Protein AF-A0A1J6IGP7-F1 (afdb_monomer_lite)

Radius of gyration: 50.03 Å; chains: 1; bounding box: 88×36×150 Å

Secondary structure (DSSP, 8-state):
--HHHHHHHHHHHHHHHHHHHHHHHHHHHHS--TT-GGGGHHHHHHHHHHHHTTT---HHHHHHHHHHHHHHHHHHHHHHHHHHHHHHHHHHHHHHHHHHHHHHHHHHHHHHHHHHHHHHHHHHHHHHHHHHHHHHHHHHHHHHHHHHHHHHTT--

Sequence (156 aa):
MSIFDGRKVVLTLRKDFILNAWAKIHAKFSDLTTNNASSLKLEIQVILEEMDGKGVDISPLKYLLMSFFKLATSYDQERSTLSDKVVDVKKLEPFLKAKEHLDLVLTEKREKVEELSVTSQSLKEAKEKVKQLRALRDAAKKEVEEIESRVSSAEE

Organism: Nicotiana attenuata (NCBI:txid49451)

Structure (mmCIF, N/CA/C/O backbone):
data_AF-A0A1J6IGP7-F1
#
_entry.id   AF-A0A1J6IGP7-F1
#
loop_
_atom_site.group_PDB
_atom_site.id
_atom_site.type_symbol
_atom_site.label_atom_id
_atom_site.label_alt_id
_atom_site.label_comp_id
_atom_site.label_asym_id
_atom_site.label_entity_id
_atom_site.label_seq_id
_atom_site.pdbx_PDB_ins_code
_atom_site.Cartn_x
_atom_site.Cartn_y
_atom_site.Cartn_z
_atom_site.occupancy
_atom_site.B_iso_or_equiv
_atom_site.auth_seq_id
_atom_site.auth_comp_id
_atom_site.auth_asym_id
_atom_site.auth_atom_id
_atom_site.pdbx_PDB_model_num
ATOM 1 N N . MET A 1 1 ? 30.429 4.875 -62.653 1.00 55.50 1 MET A N 1
ATOM 2 C CA . MET A 1 1 ? 29.449 5.501 -61.735 1.00 55.50 1 MET A CA 1
ATOM 3 C C . MET A 1 1 ? 29.916 6.908 -61.402 1.00 55.50 1 MET A C 1
ATOM 5 O O . MET A 1 1 ? 31.091 7.078 -61.106 1.00 55.50 1 MET A O 1
ATOM 9 N N . SER A 1 2 ? 29.033 7.906 -61.498 1.00 71.19 2 SER A N 1
ATOM 10 C CA . SER A 1 2 ? 29.336 9.294 -61.116 1.00 71.19 2 SER A CA 1
ATOM 11 C C . SER A 1 2 ? 29.511 9.408 -59.595 1.00 71.19 2 SER A C 1
ATOM 13 O O . SER A 1 2 ? 28.820 8.726 -58.841 1.00 71.19 2 SER A O 1
ATOM 15 N N . ILE A 1 3 ? 30.393 10.298 -59.126 1.00 62.38 3 ILE A N 1
ATOM 16 C CA . ILE A 1 3 ? 30.586 10.607 -57.692 1.00 62.38 3 ILE A CA 1
ATOM 17 C C . ILE A 1 3 ? 29.254 11.010 -57.028 1.00 62.38 3 ILE A C 1
ATOM 19 O O . ILE A 1 3 ? 29.027 10.732 -55.849 1.00 62.38 3 ILE A O 1
ATOM 23 N N . PHE A 1 4 ? 28.346 11.621 -57.795 1.00 62.41 4 PHE A N 1
ATOM 24 C CA . PHE A 1 4 ? 27.007 11.995 -57.340 1.00 62.41 4 PHE A CA 1
ATOM 25 C C . PHE A 1 4 ? 26.093 10.786 -57.094 1.00 62.41 4 PHE A C 1
ATOM 27 O O . PHE A 1 4 ? 25.343 10.787 -56.118 1.00 62.41 4 PHE A O 1
ATOM 34 N N . ASP A 1 5 ? 26.206 9.733 -57.908 1.00 72.69 5 ASP A N 1
ATOM 35 C CA . ASP A 1 5 ? 25.457 8.483 -57.721 1.00 72.69 5 ASP A CA 1
ATOM 36 C C . ASP A 1 5 ? 25.924 7.750 -56.459 1.00 72.69 5 ASP A C 1
ATOM 38 O O . ASP A 1 5 ? 25.111 7.308 -55.648 1.00 72.69 5 ASP A O 1
ATOM 42 N N . GLY A 1 6 ? 27.240 7.712 -56.225 1.00 73.62 6 GLY A N 1
ATOM 43 C CA . GLY A 1 6 ? 27.809 7.117 -55.014 1.00 73.62 6 GLY A CA 1
ATOM 44 C C . GLY A 1 6 ? 27.343 7.817 -53.733 1.00 73.62 6 GLY A C 1
ATOM 45 O O . GLY A 1 6 ? 26.943 7.155 -52.776 1.00 73.62 6 GLY A O 1
ATOM 46 N N . ARG A 1 7 ? 27.315 9.160 -53.715 1.00 78.56 7 ARG A N 1
ATOM 47 C CA . ARG A 1 7 ? 26.815 9.928 -52.557 1.00 78.56 7 ARG A CA 1
ATOM 48 C C . ARG A 1 7 ? 25.342 9.648 -52.270 1.00 78.56 7 ARG A C 1
ATOM 50 O O . ARG A 1 7 ? 24.968 9.517 -51.107 1.00 78.56 7 ARG A O 1
ATOM 57 N N . LYS A 1 8 ? 24.518 9.534 -53.313 1.00 82.94 8 LYS A N 1
ATOM 58 C CA . LYS A 1 8 ? 23.091 9.229 -53.178 1.00 82.94 8 LYS A CA 1
ATOM 59 C C . LYS A 1 8 ? 22.872 7.844 -52.567 1.00 82.94 8 LYS A C 1
ATOM 61 O O . LYS A 1 8 ? 22.103 7.724 -51.621 1.00 82.94 8 LYS A O 1
ATOM 66 N N . VAL A 1 9 ? 23.606 6.832 -53.033 1.00 81.69 9 VAL A N 1
ATOM 67 C CA . VAL A 1 9 ? 23.546 5.464 -52.487 1.00 81.69 9 VAL A CA 1
ATOM 68 C C . VAL A 1 9 ? 23.942 5.428 -51.006 1.00 81.69 9 VAL A C 1
ATOM 70 O O . VAL A 1 9 ? 23.241 4.824 -50.195 1.00 81.69 9 VAL A O 1
ATOM 73 N N . VAL A 1 10 ? 25.017 6.124 -50.623 1.00 80.94 10 VAL A N 1
ATOM 74 C CA . VAL A 1 10 ? 25.469 6.196 -49.220 1.00 80.94 10 VAL A CA 1
ATOM 75 C C . VAL A 1 10 ? 24.433 6.877 -48.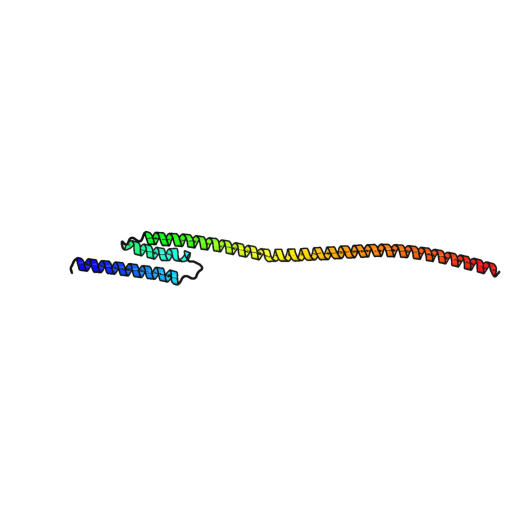318 1.00 80.94 10 VAL A C 1
ATOM 77 O O . VAL A 1 10 ? 24.206 6.426 -47.194 1.00 80.94 10 VAL A O 1
ATOM 80 N N . LEU A 1 11 ? 23.780 7.940 -48.797 1.00 82.31 11 LEU A N 1
ATOM 81 C CA . LEU A 1 11 ? 22.714 8.619 -48.053 1.00 82.31 11 LEU A CA 1
ATOM 82 C C . LEU A 1 11 ? 21.486 7.724 -47.858 1.00 82.31 11 LEU A C 1
ATOM 84 O O . LEU A 1 11 ? 20.941 7.686 -46.756 1.00 82.31 11 LEU A O 1
ATOM 88 N N . THR A 1 12 ? 21.081 6.978 -48.889 1.00 87.19 12 THR A N 1
ATOM 89 C CA . THR A 1 12 ? 19.966 6.026 -48.796 1.00 87.19 12 THR A CA 1
ATOM 90 C C . THR A 1 12 ? 20.254 4.934 -47.767 1.00 87.19 12 THR A C 1
ATOM 92 O O . THR A 1 12 ? 19.461 4.745 -46.851 1.00 87.19 12 THR A O 1
ATOM 95 N N . LEU A 1 13 ? 21.433 4.307 -47.824 1.00 85.19 13 LEU A N 1
ATOM 96 C CA . LEU A 1 13 ? 21.828 3.265 -46.868 1.00 85.19 13 LEU A CA 1
ATOM 97 C C . LEU A 1 13 ? 21.851 3.768 -45.416 1.00 85.19 13 LEU A C 1
ATOM 99 O O . LEU A 1 13 ? 21.410 3.067 -44.506 1.00 85.19 13 LEU A O 1
ATOM 103 N N . ARG A 1 14 ? 22.342 4.994 -45.184 1.00 82.75 14 ARG A N 1
ATOM 104 C CA . ARG A 1 14 ? 22.319 5.613 -43.848 1.00 82.75 14 ARG A CA 1
ATOM 105 C C . ARG A 1 14 ? 20.895 5.863 -43.360 1.00 82.75 14 ARG A C 1
ATOM 107 O O . ARG A 1 14 ? 20.605 5.608 -42.195 1.00 82.75 14 ARG A O 1
ATOM 114 N N . LYS A 1 15 ? 20.011 6.345 -44.236 1.00 85.44 15 LYS A N 1
ATOM 115 C CA . LYS A 1 15 ? 18.606 6.593 -43.900 1.00 85.44 15 LYS A CA 1
ATOM 116 C C . LYS A 1 15 ? 17.887 5.298 -43.519 1.00 85.44 15 LYS A C 1
ATOM 118 O O . LYS A 1 15 ? 17.228 5.263 -42.483 1.00 85.44 15 LYS A O 1
ATOM 123 N N . ASP A 1 16 ? 18.054 4.243 -44.311 1.00 89.06 16 ASP A N 1
ATOM 124 C CA . ASP A 1 16 ? 17.413 2.947 -44.066 1.00 89.06 16 ASP A CA 1
ATOM 125 C C . ASP A 1 16 ? 17.889 2.327 -42.747 1.00 89.06 16 ASP A C 1
ATOM 127 O O . ASP A 1 16 ? 17.087 1.808 -41.968 1.00 89.06 16 ASP A O 1
ATOM 131 N N . PHE A 1 17 ? 19.183 2.462 -42.439 1.00 87.81 17 PHE A N 1
ATOM 132 C CA . PHE A 1 17 ? 19.739 2.033 -41.161 1.00 87.81 17 PHE A CA 1
ATOM 133 C C . PHE A 1 17 ? 19.097 2.763 -39.968 1.00 87.81 17 PHE A C 1
ATOM 135 O O . PHE A 1 17 ? 18.672 2.112 -39.013 1.00 87.81 17 PHE A O 1
ATOM 142 N N . ILE A 1 18 ? 18.985 4.098 -40.026 1.00 85.25 18 ILE A N 1
ATOM 143 C CA . ILE A 1 18 ? 18.372 4.899 -38.951 1.00 85.25 18 ILE A CA 1
ATOM 144 C C . ILE A 1 18 ? 16.906 4.501 -38.751 1.00 85.25 18 ILE A C 1
ATOM 146 O O . ILE A 1 18 ? 16.472 4.314 -37.616 1.00 85.25 18 ILE A O 1
ATOM 150 N N . LEU A 1 19 ? 16.149 4.343 -39.841 1.00 89.25 19 LEU A N 1
ATOM 151 C CA . LEU A 1 19 ? 14.742 3.939 -39.781 1.00 89.25 19 LEU A CA 1
ATOM 152 C C . LEU A 1 19 ? 14.576 2.554 -39.150 1.00 89.25 19 LEU A C 1
ATOM 154 O O . LEU A 1 19 ? 13.691 2.360 -38.319 1.00 89.25 19 LEU A O 1
ATOM 158 N N . ASN A 1 20 ? 15.454 1.610 -39.489 1.00 91.75 20 ASN A N 1
ATOM 159 C CA . ASN A 1 20 ? 15.438 0.276 -38.901 1.00 91.75 20 ASN A CA 1
ATOM 160 C C . ASN A 1 20 ? 15.780 0.303 -37.401 1.00 91.75 20 ASN A C 1
ATOM 162 O O . ASN A 1 20 ? 15.111 -0.343 -36.598 1.00 91.75 20 ASN A O 1
ATOM 166 N N . ALA A 1 21 ? 16.797 1.071 -37.000 1.00 88.50 21 ALA A N 1
ATOM 167 C CA . ALA A 1 21 ? 17.157 1.226 -35.592 1.00 88.50 21 ALA A CA 1
ATOM 168 C C . ALA A 1 21 ? 16.017 1.867 -34.781 1.00 88.50 21 ALA A C 1
ATOM 170 O O . ALA A 1 21 ? 15.683 1.393 -33.694 1.00 88.50 21 ALA A O 1
ATOM 171 N N . TRP A 1 22 ? 15.353 2.879 -35.347 1.00 89.19 22 TRP A N 1
ATOM 172 C CA . TRP A 1 22 ? 14.170 3.493 -34.747 1.00 89.19 22 TRP A CA 1
ATOM 173 C C . TRP A 1 22 ? 13.008 2.505 -34.602 1.00 89.19 22 TRP A C 1
ATOM 175 O O . TRP A 1 22 ? 12.404 2.424 -33.534 1.00 89.19 22 TRP A O 1
ATOM 185 N N . ALA A 1 23 ? 12.729 1.703 -35.632 1.00 92.00 23 ALA A N 1
ATOM 186 C CA . ALA A 1 23 ? 11.684 0.685 -35.584 1.00 92.00 23 ALA A CA 1
ATOM 187 C C . ALA A 1 23 ? 11.937 -0.353 -34.478 1.00 92.00 23 ALA A C 1
ATOM 189 O O . ALA A 1 23 ? 11.008 -0.725 -33.764 1.00 92.00 23 ALA A O 1
ATOM 190 N N . LYS A 1 24 ? 13.196 -0.770 -34.274 1.00 91.38 24 LYS A N 1
ATOM 191 C CA . LYS A 1 24 ? 13.578 -1.675 -33.176 1.00 91.38 24 LYS A CA 1
ATOM 192 C C . LYS A 1 24 ? 13.335 -1.053 -31.801 1.00 91.38 24 LYS A C 1
ATOM 194 O O . LYS A 1 24 ? 12.804 -1.723 -30.920 1.00 91.38 24 LYS A O 1
ATOM 199 N N . ILE A 1 25 ? 13.711 0.215 -31.616 1.00 89.25 25 ILE A N 1
ATOM 200 C CA . ILE A 1 25 ? 13.456 0.951 -30.368 1.00 89.25 25 ILE A CA 1
ATOM 201 C C . ILE A 1 25 ? 11.946 1.047 -30.117 1.00 89.25 25 ILE A C 1
ATOM 203 O O . ILE A 1 25 ? 11.479 0.739 -29.023 1.00 89.25 25 ILE A O 1
ATOM 207 N N . HIS A 1 26 ? 11.174 1.414 -31.140 1.00 89.00 26 HIS A N 1
ATOM 208 C CA . HIS A 1 26 ? 9.723 1.530 -31.046 1.00 89.00 26 HIS A CA 1
ATOM 209 C C . HIS A 1 26 ? 9.048 0.194 -30.711 1.00 89.00 26 HIS A C 1
ATOM 211 O O . HIS A 1 26 ? 8.163 0.157 -29.861 1.00 89.00 26 HIS A O 1
ATOM 217 N N . ALA A 1 27 ? 9.474 -0.905 -31.340 1.00 91.00 27 ALA A N 1
ATOM 218 C CA . ALA A 1 27 ? 8.966 -2.243 -31.043 1.00 91.00 27 ALA A CA 1
ATOM 219 C C . ALA A 1 27 ? 9.199 -2.613 -29.571 1.00 91.00 27 ALA A C 1
ATOM 221 O O . ALA A 1 27 ? 8.253 -2.975 -28.882 1.00 91.00 27 ALA A O 1
ATOM 222 N N . LYS A 1 28 ? 10.413 -2.384 -29.046 1.00 88.69 28 LYS A N 1
ATOM 223 C CA . LYS A 1 28 ? 10.725 -2.620 -27.624 1.00 88.69 28 LYS A CA 1
ATOM 224 C C . LYS A 1 28 ? 9.815 -1.838 -26.678 1.00 88.69 28 LYS A C 1
ATOM 226 O O . LYS A 1 28 ? 9.378 -2.379 -25.670 1.00 88.69 28 LYS A O 1
ATOM 231 N N . PHE A 1 29 ? 9.518 -0.580 -27.000 1.00 85.81 29 PHE A N 1
ATOM 232 C CA . PHE A 1 29 ? 8.576 0.220 -26.214 1.00 85.81 29 PHE A CA 1
ATOM 233 C C . PHE A 1 29 ? 7.118 -0.216 -26.382 1.00 85.81 29 PHE A C 1
ATOM 235 O O . PHE A 1 29 ? 6.340 -0.068 -25.447 1.00 85.81 29 PHE A O 1
ATOM 242 N N . SER A 1 30 ? 6.742 -0.745 -27.545 1.00 86.38 30 SER A N 1
ATOM 243 C CA . SER A 1 30 ? 5.378 -1.220 -27.816 1.00 86.38 30 SER A CA 1
ATOM 244 C C . SER A 1 30 ? 5.079 -2.538 -27.100 1.00 86.38 30 SER A C 1
ATOM 246 O O . SER A 1 30 ? 3.968 -2.736 -26.620 1.00 86.38 30 SER A O 1
ATOM 248 N N . ASP A 1 31 ? 6.087 -3.403 -26.976 1.00 83.56 31 ASP A N 1
ATOM 249 C CA . ASP A 1 31 ? 6.002 -4.684 -26.265 1.00 83.56 31 ASP A CA 1
ATOM 250 C C . ASP A 1 31 ? 6.111 -4.520 -24.737 1.00 83.56 31 ASP A C 1
ATOM 252 O O . ASP A 1 31 ? 5.997 -5.483 -23.972 1.00 83.56 31 ASP A O 1
ATOM 256 N N . LEU A 1 32 ? 6.345 -3.294 -24.266 1.00 79.44 32 LEU A N 1
ATOM 257 C CA . LEU A 1 32 ? 6.548 -3.012 -22.860 1.00 79.44 32 LEU A CA 1
ATOM 258 C C . LEU A 1 32 ? 5.225 -3.096 -22.088 1.00 79.44 32 LEU A C 1
ATOM 260 O O . LEU A 1 32 ? 4.353 -2.235 -22.189 1.00 79.44 32 LEU A O 1
ATOM 264 N N . THR A 1 33 ? 5.112 -4.097 -21.215 1.00 70.31 33 THR A N 1
ATOM 265 C CA . THR A 1 33 ? 4.089 -4.080 -20.159 1.00 70.31 33 THR A CA 1
ATOM 266 C C . THR A 1 33 ? 4.355 -2.913 -19.202 1.00 70.31 33 THR A C 1
ATOM 268 O O . THR A 1 33 ? 5.507 -2.615 -18.887 1.00 70.31 33 THR A O 1
ATOM 271 N N . THR A 1 34 ? 3.299 -2.258 -18.714 1.00 64.88 34 THR A N 1
ATOM 272 C CA . THR A 1 34 ? 3.296 -0.978 -17.966 1.00 64.88 34 THR A CA 1
ATOM 273 C C . THR A 1 34 ? 4.180 -0.893 -16.711 1.00 64.88 34 THR A C 1
ATOM 275 O O . THR A 1 34 ? 4.189 0.135 -16.039 1.00 64.88 34 THR A O 1
ATOM 278 N N . ASN A 1 35 ? 4.922 -1.940 -16.355 1.00 67.50 35 ASN A N 1
ATOM 279 C CA . ASN A 1 35 ? 5.514 -2.097 -15.035 1.00 67.50 35 ASN A CA 1
ATOM 280 C C . ASN A 1 35 ? 7.041 -2.044 -14.970 1.00 67.50 35 ASN A C 1
ATOM 282 O O . ASN A 1 35 ? 7.550 -2.153 -13.860 1.00 67.50 35 ASN A O 1
ATOM 286 N N . ASN A 1 36 ? 7.777 -1.927 -16.085 1.00 72.38 36 ASN A N 1
ATOM 287 C CA . ASN A 1 36 ? 9.242 -1.921 -15.987 1.00 72.38 36 ASN A CA 1
ATOM 288 C C . ASN A 1 36 ? 9.968 -1.276 -17.179 1.00 72.38 36 ASN A C 1
ATOM 290 O O . ASN A 1 36 ? 10.780 -1.913 -17.854 1.00 72.38 36 ASN A O 1
ATOM 294 N N . ALA A 1 37 ? 9.686 -0.003 -17.460 1.00 80.00 37 ALA A N 1
ATOM 295 C CA . ALA A 1 37 ? 10.347 0.723 -18.549 1.00 80.00 37 ALA A CA 1
ATOM 296 C C . ALA A 1 37 ? 11.871 0.830 -18.360 1.00 80.00 37 ALA A C 1
ATOM 298 O O . ALA A 1 37 ? 12.606 0.904 -19.344 1.00 80.00 37 ALA A O 1
ATOM 299 N N . SER A 1 38 ? 12.360 0.807 -17.114 1.00 81.75 38 SER A N 1
ATOM 300 C CA . SER A 1 38 ? 13.792 0.878 -16.811 1.00 81.75 38 SER A CA 1
ATOM 301 C C . SER A 1 38 ? 14.576 -0.357 -17.277 1.00 81.75 38 SER A C 1
ATOM 303 O O . SER A 1 38 ? 15.755 -0.229 -17.615 1.00 81.75 38 SER A O 1
ATOM 305 N N . SER A 1 39 ? 13.925 -1.521 -17.401 1.00 83.88 39 SER A N 1
ATOM 306 C CA . SER A 1 39 ? 14.547 -2.757 -17.907 1.00 83.88 39 SER A CA 1
ATOM 307 C C . SER A 1 39 ? 15.084 -2.638 -19.340 1.00 83.88 39 SER A C 1
ATOM 309 O O . SER A 1 39 ? 16.115 -3.225 -19.665 1.00 83.88 39 SER A O 1
ATOM 311 N N . LEU A 1 40 ? 14.460 -1.802 -20.177 1.00 88.31 40 LEU A N 1
ATOM 312 C CA . LEU A 1 40 ? 14.864 -1.602 -21.572 1.00 88.31 40 LEU A CA 1
ATOM 313 C C . LEU A 1 40 ? 16.142 -0.767 -21.728 1.00 88.31 40 LEU A C 1
ATOM 315 O O . LEU A 1 40 ? 16.673 -0.668 -22.836 1.00 88.31 40 LEU A O 1
ATOM 319 N N . LYS A 1 41 ? 16.647 -0.153 -20.649 1.00 89.75 41 LYS A N 1
ATOM 320 C CA . LYS A 1 41 ? 17.774 0.789 -20.695 1.00 89.75 41 LYS A CA 1
ATOM 321 C C . LYS A 1 41 ? 19.008 0.197 -21.368 1.00 89.75 41 LYS A C 1
ATOM 323 O O . LYS A 1 41 ? 19.569 0.831 -22.258 1.00 89.75 41 LYS A O 1
ATOM 328 N N . LEU A 1 42 ? 19.414 -1.007 -20.963 1.00 88.31 42 LEU A N 1
ATOM 329 C CA . LEU A 1 42 ? 20.602 -1.667 -21.512 1.00 88.31 42 LEU A CA 1
ATOM 330 C C . LEU A 1 42 ? 20.400 -2.048 -22.982 1.00 88.31 42 LEU A C 1
ATOM 332 O O . LEU A 1 42 ? 21.271 -1.810 -23.812 1.00 88.31 42 LEU A O 1
ATOM 336 N N . GLU A 1 43 ? 19.229 -2.580 -23.326 1.00 89.81 43 GLU A N 1
ATOM 337 C CA . GLU A 1 43 ? 18.929 -3.010 -24.693 1.00 89.81 43 GLU A CA 1
ATOM 338 C C . GLU A 1 43 ? 18.872 -1.836 -25.677 1.00 89.81 43 GLU A C 1
ATOM 340 O O . GLU A 1 43 ? 19.355 -1.939 -26.803 1.00 89.81 43 GLU A O 1
ATOM 345 N N . ILE A 1 44 ? 18.296 -0.709 -25.256 1.00 90.81 44 ILE A N 1
ATOM 346 C CA . ILE A 1 44 ? 18.226 0.507 -26.069 1.00 90.81 44 ILE A CA 1
ATOM 347 C C . ILE A 1 44 ? 19.595 1.192 -26.141 1.00 90.81 44 ILE A C 1
ATOM 349 O O . ILE A 1 44 ? 19.941 1.729 -27.192 1.00 90.81 44 ILE A O 1
ATOM 353 N N . GLN A 1 45 ? 20.410 1.120 -25.084 1.00 91.88 45 GLN A N 1
ATOM 354 C CA . GLN A 1 45 ? 21.782 1.625 -25.111 1.00 91.88 45 GLN A CA 1
ATOM 355 C C . GLN A 1 45 ? 22.631 0.930 -26.186 1.00 91.88 45 GLN A C 1
ATOM 357 O O . GLN A 1 45 ? 23.316 1.619 -26.938 1.00 91.88 45 GLN A O 1
ATOM 362 N N . VAL A 1 46 ? 22.518 -0.394 -26.335 1.00 91.56 46 VAL A N 1
ATOM 363 C CA . VAL A 1 46 ? 23.224 -1.145 -27.393 1.00 91.56 46 VAL A CA 1
ATOM 364 C C . VAL A 1 46 ? 22.848 -0.638 -28.792 1.00 91.56 46 VAL A C 1
ATOM 366 O O . VAL A 1 46 ? 23.718 -0.445 -29.639 1.00 91.56 46 VAL A O 1
ATOM 369 N N . ILE A 1 47 ? 21.562 -0.360 -29.035 1.00 91.25 47 ILE A N 1
ATOM 370 C CA . ILE A 1 47 ? 21.097 0.175 -30.327 1.00 91.25 47 ILE A CA 1
ATOM 371 C C . ILE A 1 47 ? 21.659 1.586 -30.564 1.00 91.25 47 ILE A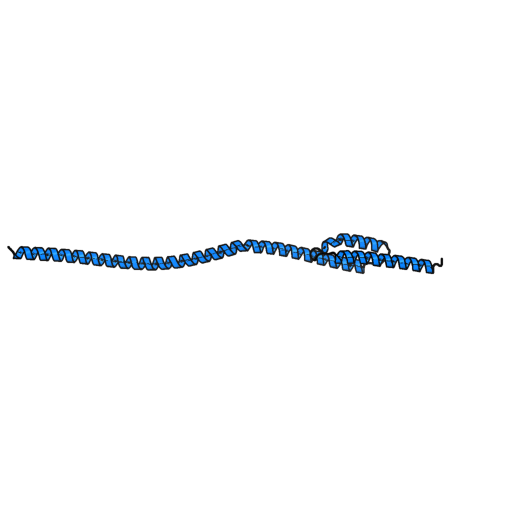 C 1
ATOM 373 O O . ILE A 1 47 ? 22.065 1.913 -31.679 1.00 91.25 47 ILE A O 1
ATOM 377 N N . LEU A 1 48 ? 21.718 2.426 -29.525 1.00 90.69 48 LEU A N 1
ATOM 378 C CA . LEU A 1 48 ? 22.288 3.772 -29.626 1.00 90.69 48 LEU A CA 1
ATOM 379 C C . LEU A 1 48 ? 23.789 3.747 -29.927 1.00 90.69 48 LEU A C 1
ATOM 381 O O . LEU A 1 48 ? 24.251 4.554 -30.728 1.00 90.69 48 LEU A O 1
ATOM 385 N N . GLU A 1 49 ? 24.546 2.832 -29.323 1.00 90.75 49 GLU A N 1
ATOM 386 C CA . GLU A 1 49 ? 25.974 2.649 -29.612 1.00 90.75 49 GLU A CA 1
ATOM 387 C C . GLU A 1 49 ? 26.198 2.216 -31.073 1.00 90.75 49 GLU A C 1
ATOM 389 O O . GLU A 1 49 ? 27.075 2.754 -31.753 1.00 90.75 49 GLU A O 1
ATOM 394 N N . GLU A 1 50 ? 25.344 1.331 -31.604 1.00 89.50 50 GLU A N 1
ATOM 395 C CA . GLU A 1 50 ? 25.367 0.939 -33.021 1.00 89.50 50 GLU A CA 1
ATOM 396 C C . GLU A 1 50 ? 25.090 2.134 -33.954 1.00 89.50 50 GLU A C 1
ATOM 398 O O . GLU A 1 50 ? 25.738 2.282 -34.995 1.00 89.50 50 GLU A O 1
ATOM 403 N N . MET A 1 51 ? 24.143 3.003 -33.579 1.00 87.56 51 MET A N 1
ATOM 404 C CA . MET A 1 51 ? 23.789 4.202 -34.344 1.00 87.56 51 MET A CA 1
ATOM 405 C C . MET A 1 51 ? 24.889 5.267 -34.337 1.00 87.56 51 MET A C 1
ATOM 407 O O . MET A 1 51 ? 25.163 5.863 -35.382 1.00 87.56 51 MET A O 1
ATOM 411 N N . ASP A 1 52 ? 25.550 5.467 -33.198 1.00 86.31 52 ASP A N 1
ATOM 412 C CA . ASP A 1 52 ? 26.663 6.411 -33.039 1.00 86.31 52 ASP A CA 1
ATOM 413 C C . ASP A 1 52 ? 27.829 6.066 -33.976 1.00 86.31 52 ASP A C 1
ATOM 415 O O . ASP A 1 52 ? 28.393 6.927 -34.655 1.00 86.31 52 ASP A O 1
ATOM 419 N N . GLY A 1 53 ? 28.121 4.766 -34.104 1.00 85.44 53 GLY A N 1
ATOM 420 C CA . GLY A 1 53 ? 29.171 4.241 -34.976 1.00 85.44 53 GLY A CA 1
ATOM 421 C C . GLY A 1 53 ? 28.940 4.473 -36.476 1.00 85.44 53 GLY A C 1
ATOM 422 O O . GLY A 1 53 ? 29.848 4.245 -37.276 1.00 85.44 53 GLY A O 1
ATOM 423 N N . LYS A 1 54 ? 27.753 4.936 -36.897 1.00 83.12 54 LYS A N 1
ATOM 424 C CA . LYS A 1 54 ? 27.451 5.256 -38.307 1.00 83.12 54 LYS A CA 1
ATOM 425 C C . LYS A 1 54 ? 27.738 6.708 -38.695 1.00 83.12 54 LYS A C 1
ATOM 427 O O . LYS A 1 54 ? 27.510 7.075 -39.853 1.00 83.12 54 LYS A O 1
ATOM 432 N N . GLY A 1 55 ? 28.263 7.520 -37.773 1.00 79.12 55 GLY A N 1
ATOM 433 C CA . GLY A 1 55 ? 28.586 8.928 -38.025 1.00 79.12 55 GLY A CA 1
ATOM 434 C C . GLY A 1 55 ? 27.344 9.811 -38.165 1.00 79.12 55 GLY A C 1
ATOM 435 O O . GLY A 1 55 ? 27.359 10.785 -38.918 1.00 79.12 55 GLY A O 1
ATOM 436 N N . VAL A 1 56 ? 26.257 9.424 -37.494 1.00 80.19 56 VAL A N 1
ATOM 437 C CA . VAL A 1 56 ? 25.017 10.194 -37.365 1.00 80.19 56 VAL A CA 1
ATOM 438 C C . VAL A 1 56 ? 25.047 10.865 -35.999 1.00 80.19 56 VAL A C 1
ATOM 440 O O . VAL A 1 56 ? 25.270 10.186 -35.001 1.00 80.19 56 VAL A O 1
ATOM 443 N N . ASP A 1 57 ? 24.808 12.175 -35.938 1.00 86.69 57 ASP A N 1
ATOM 444 C CA . ASP A 1 57 ? 24.657 12.844 -34.647 1.00 86.69 57 ASP A CA 1
ATOM 445 C C . ASP A 1 57 ? 23.329 12.433 -34.004 1.00 86.69 57 ASP A C 1
ATOM 447 O O . ASP A 1 57 ? 22.245 12.819 -34.443 1.00 86.69 57 ASP A O 1
ATOM 451 N N . ILE A 1 58 ? 23.437 11.613 -32.965 1.00 88.88 58 ILE A N 1
ATOM 452 C CA . ILE A 1 58 ? 22.311 11.126 -32.168 1.00 88.88 58 ILE A CA 1
ATOM 453 C C . ILE A 1 58 ? 22.318 11.708 -30.753 1.00 88.88 58 ILE A C 1
ATOM 455 O O . ILE A 1 58 ? 21.597 11.215 -29.885 1.00 88.88 58 ILE A O 1
ATOM 459 N N . SER A 1 59 ? 23.104 12.757 -30.497 1.00 90.50 59 SER A N 1
ATOM 460 C CA . SER A 1 59 ? 23.200 13.396 -29.179 1.00 90.50 59 SER A CA 1
ATOM 461 C C . SER A 1 59 ? 21.831 13.808 -28.613 1.00 90.50 59 SER A C 1
ATOM 463 O O . SER A 1 59 ? 21.560 13.490 -27.450 1.00 90.50 59 SER A O 1
ATOM 465 N N . PRO A 1 60 ? 20.912 14.410 -29.403 1.00 90.25 60 PRO A N 1
ATOM 466 C CA . PRO A 1 60 ? 19.574 14.748 -28.913 1.00 90.25 60 PRO A CA 1
ATOM 467 C C . PRO A 1 60 ? 18.761 13.515 -28.494 1.00 90.25 60 PRO A C 1
ATOM 469 O O . PRO A 1 60 ? 18.086 13.528 -27.465 1.00 90.25 60 PRO A O 1
ATOM 472 N N . LEU A 1 61 ? 18.861 12.423 -29.259 1.00 88.81 61 LEU A N 1
ATOM 473 C CA . LEU A 1 61 ? 18.158 11.170 -28.979 1.00 88.81 61 LEU A CA 1
ATOM 474 C C . LEU A 1 61 ? 18.715 10.482 -27.725 1.00 88.81 61 LEU A C 1
ATOM 476 O O . LEU A 1 61 ? 17.944 10.056 -26.865 1.00 88.81 61 LEU A O 1
ATOM 480 N N . LYS A 1 62 ? 20.046 10.424 -27.590 1.00 90.62 62 LYS A N 1
ATOM 481 C CA . LYS A 1 62 ? 20.730 9.915 -26.393 1.00 90.62 62 LYS A CA 1
ATOM 482 C C . LYS A 1 62 ? 20.295 10.680 -25.144 1.00 90.62 62 LYS A C 1
ATOM 484 O O . LYS A 1 62 ? 19.959 10.062 -24.138 1.00 90.62 62 LYS A O 1
ATOM 489 N N . TYR A 1 63 ? 20.257 12.012 -25.216 1.00 92.62 63 TYR A N 1
ATOM 490 C CA . TYR A 1 63 ? 19.826 12.856 -24.102 1.00 92.62 63 TYR A CA 1
ATOM 491 C C . TYR A 1 63 ? 18.372 12.585 -23.695 1.00 92.62 63 TYR A C 1
ATOM 493 O O . TYR A 1 63 ? 18.082 12.417 -22.506 1.00 92.62 63 TYR A O 1
ATOM 501 N N . LEU A 1 64 ? 17.467 12.498 -24.674 1.00 92.19 64 LEU A N 1
ATOM 502 C CA . LEU A 1 64 ? 16.050 12.239 -24.430 1.00 92.19 64 LEU A CA 1
ATOM 503 C C . LEU A 1 64 ? 15.832 10.870 -23.777 1.00 92.19 64 LEU A C 1
ATOM 505 O O . LEU A 1 64 ? 15.170 10.782 -22.744 1.00 92.19 64 LEU A O 1
ATOM 509 N N . LEU A 1 65 ? 16.425 9.813 -24.336 1.00 91.25 65 LEU A N 1
ATOM 510 C CA . LEU A 1 65 ? 16.288 8.456 -23.806 1.00 91.25 65 LEU A CA 1
ATOM 511 C C . LEU A 1 65 ? 16.927 8.317 -22.424 1.00 91.25 65 LEU A C 1
ATOM 513 O O . LEU A 1 65 ? 16.344 7.703 -21.536 1.00 91.25 65 LEU A O 1
ATOM 517 N N . MET A 1 66 ? 18.087 8.934 -22.196 1.00 91.62 66 MET A N 1
ATOM 518 C CA . MET A 1 66 ? 18.722 8.918 -20.880 1.00 91.62 66 MET A CA 1
ATOM 519 C C . MET A 1 66 ? 17.874 9.643 -19.826 1.00 91.62 66 MET A C 1
ATOM 521 O O . MET A 1 66 ? 17.739 9.150 -18.705 1.00 91.62 66 MET A O 1
ATOM 525 N N . SER A 1 67 ? 17.253 10.766 -20.194 1.00 92.62 67 SER A N 1
ATOM 526 C CA . SER A 1 67 ? 16.312 11.484 -19.326 1.00 92.62 67 SER A CA 1
ATOM 527 C C . SER A 1 67 ? 15.061 10.651 -19.036 1.00 92.62 67 SER A C 1
ATOM 529 O O . SER A 1 67 ? 14.651 10.550 -17.880 1.00 92.62 67 SER A O 1
ATOM 531 N N . PHE A 1 68 ? 14.501 9.992 -20.056 1.00 90.94 68 PHE A N 1
ATOM 532 C CA . PHE A 1 68 ? 13.373 9.074 -19.905 1.00 90.94 68 PHE A CA 1
ATOM 533 C C . PHE A 1 68 ? 13.701 7.928 -18.942 1.00 90.94 68 PHE A C 1
ATOM 535 O O . PHE A 1 68 ? 12.957 7.693 -17.995 1.00 90.94 68 PHE A O 1
ATOM 542 N N . PHE A 1 69 ? 14.840 7.252 -19.118 1.00 91.56 69 PHE A N 1
ATOM 543 C CA . PHE A 1 69 ? 15.224 6.150 -18.235 1.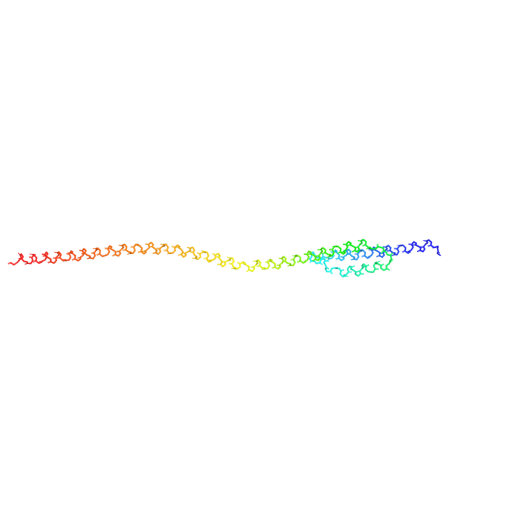00 91.56 69 PHE A CA 1
ATOM 544 C C . PHE A 1 69 ? 15.507 6.606 -16.809 1.00 91.56 69 PHE A C 1
ATOM 546 O O . PHE A 1 69 ? 15.177 5.886 -15.873 1.00 91.56 69 PHE A O 1
ATOM 553 N N . LYS A 1 70 ? 16.071 7.805 -16.619 1.00 93.31 70 LYS A N 1
ATOM 554 C CA . LYS A 1 70 ? 16.235 8.385 -15.282 1.00 93.31 70 LYS A CA 1
ATOM 555 C C . LYS A 1 70 ? 14.881 8.561 -14.588 1.00 93.31 70 LYS A C 1
ATOM 557 O O . LYS A 1 70 ? 14.751 8.208 -13.418 1.00 93.31 70 LYS A O 1
ATOM 562 N N . LEU A 1 71 ? 13.885 9.072 -15.312 1.00 91.25 71 LEU A N 1
ATOM 563 C CA . LEU A 1 71 ? 12.527 9.223 -14.795 1.00 91.25 71 LEU A CA 1
ATOM 564 C C . LEU A 1 71 ? 11.877 7.862 -14.511 1.00 91.25 71 LEU A C 1
ATOM 566 O O . LEU A 1 71 ? 11.320 7.676 -13.434 1.00 91.25 71 LEU A O 1
ATOM 570 N N . ALA A 1 72 ? 12.004 6.902 -15.430 1.00 89.62 72 ALA A N 1
ATOM 571 C CA . ALA A 1 72 ? 11.483 5.547 -15.264 1.00 89.62 72 ALA A CA 1
ATOM 572 C C . ALA A 1 72 ? 12.065 4.854 -14.022 1.00 89.62 72 ALA A C 1
ATOM 574 O O . ALA A 1 72 ? 11.316 4.323 -13.213 1.00 89.62 72 ALA A O 1
ATOM 575 N N . THR A 1 73 ? 13.385 4.929 -13.812 1.00 90.38 73 THR A N 1
ATOM 576 C CA . THR A 1 73 ? 14.029 4.376 -12.611 1.00 90.38 73 THR A CA 1
ATOM 577 C C . THR A 1 73 ? 13.516 5.036 -11.330 1.00 90.38 73 THR A C 1
ATOM 579 O O . THR A 1 73 ? 13.268 4.340 -10.349 1.00 90.38 73 THR A O 1
ATOM 582 N N . SER A 1 74 ? 13.323 6.360 -11.334 1.00 90.81 74 SER A N 1
ATOM 583 C CA . SER A 1 74 ? 12.750 7.071 -10.182 1.00 90.81 74 SER A CA 1
ATOM 584 C C . SER A 1 74 ? 11.329 6.594 -9.879 1.00 90.81 74 SER A C 1
ATOM 586 O O . SER A 1 74 ? 11.002 6.322 -8.727 1.00 90.81 74 SER A O 1
ATOM 588 N N . TYR A 1 75 ? 10.497 6.454 -10.913 1.00 89.88 75 TYR A N 1
ATOM 589 C CA . TYR A 1 75 ? 9.127 5.967 -10.783 1.00 89.88 75 TYR A CA 1
ATOM 590 C C . TYR A 1 75 ? 9.074 4.532 -10.241 1.00 89.88 75 TYR A C 1
ATOM 592 O O . TYR A 1 75 ? 8.333 4.259 -9.297 1.00 89.88 75 TYR A O 1
ATOM 600 N N . ASP A 1 76 ? 9.888 3.626 -10.789 1.00 87.25 76 ASP A N 1
ATOM 601 C CA . ASP A 1 76 ? 9.945 2.228 -10.350 1.00 87.25 76 ASP A CA 1
ATOM 602 C C . ASP A 1 76 ? 10.374 2.127 -8.870 1.00 87.25 76 ASP A C 1
ATOM 604 O O . ASP A 1 76 ? 9.805 1.348 -8.100 1.00 87.25 76 ASP A O 1
ATOM 608 N N . GLN A 1 77 ? 11.316 2.973 -8.436 1.00 89.19 77 GLN A N 1
ATOM 609 C CA . GLN A 1 77 ? 11.774 3.041 -7.046 1.00 89.19 77 GLN A CA 1
ATOM 610 C C . GLN A 1 77 ? 10.698 3.577 -6.088 1.00 89.19 77 GLN A C 1
ATOM 612 O O . GLN A 1 77 ? 10.472 2.999 -5.017 1.00 89.19 77 GLN A O 1
ATOM 617 N N . GLU A 1 78 ? 10.013 4.662 -6.457 1.00 89.19 78 GLU A N 1
ATOM 618 C CA . GLU A 1 78 ? 8.903 5.203 -5.664 1.00 89.19 78 GLU A CA 1
ATOM 619 C C . GLU A 1 78 ? 7.759 4.195 -5.547 1.00 89.19 78 GLU A C 1
ATOM 621 O O . GLU A 1 78 ? 7.225 3.972 -4.458 1.00 89.19 78 GLU A O 1
ATOM 626 N N . ARG A 1 79 ? 7.426 3.524 -6.652 1.00 86.56 79 ARG A N 1
ATOM 627 C CA . ARG A 1 79 ? 6.398 2.487 -6.690 1.00 86.56 79 ARG A CA 1
ATOM 628 C C . ARG A 1 79 ? 6.746 1.297 -5.797 1.00 86.56 79 ARG A C 1
ATOM 630 O O . ARG A 1 79 ? 5.868 0.817 -5.081 1.00 86.56 79 ARG A O 1
ATOM 637 N N . SER A 1 80 ? 7.999 0.837 -5.803 1.00 85.75 80 SER A N 1
ATOM 638 C CA . SER A 1 80 ? 8.452 -0.228 -4.895 1.00 85.75 80 SER A CA 1
ATOM 639 C C . SER A 1 80 ? 8.306 0.200 -3.434 1.00 85.75 80 SER A C 1
ATOM 641 O O . SER A 1 80 ? 7.704 -0.513 -2.638 1.00 85.75 80 SER A O 1
ATOM 643 N N . THR A 1 81 ? 8.745 1.419 -3.108 1.00 88.81 81 THR A N 1
ATOM 644 C CA . THR A 1 81 ? 8.639 1.980 -1.751 1.00 88.81 81 THR A CA 1
ATOM 645 C C . THR A 1 81 ? 7.181 2.092 -1.292 1.00 88.81 81 THR A C 1
ATOM 647 O O . THR A 1 81 ? 6.862 1.858 -0.126 1.00 88.81 81 THR A O 1
ATOM 650 N N . LEU A 1 82 ? 6.271 2.463 -2.195 1.00 85.94 82 LEU A N 1
ATOM 651 C CA . LEU A 1 82 ? 4.839 2.503 -1.910 1.00 85.94 82 LEU A CA 1
ATOM 652 C C . LEU A 1 82 ? 4.273 1.099 -1.665 1.00 85.94 82 LEU A C 1
ATOM 654 O O . LEU A 1 82 ? 3.485 0.922 -0.739 1.00 85.94 82 LEU A O 1
ATOM 658 N N . SER A 1 83 ? 4.677 0.110 -2.467 1.00 81.94 83 SER A N 1
ATOM 659 C CA . SER A 1 83 ? 4.262 -1.285 -2.293 1.00 81.94 83 SER A CA 1
ATOM 660 C C . SER A 1 83 ? 4.647 -1.816 -0.911 1.00 81.94 83 SER A C 1
ATOM 662 O O . SER A 1 83 ? 3.805 -2.405 -0.233 1.00 81.94 83 SER A O 1
ATOM 664 N N . ASP A 1 84 ? 5.869 -1.536 -0.457 1.00 82.75 84 ASP A N 1
ATOM 665 C CA . ASP A 1 84 ? 6.346 -1.937 0.872 1.00 82.75 84 ASP A CA 1
ATOM 666 C C . ASP A 1 84 ? 5.499 -1.304 1.988 1.00 82.75 84 ASP A C 1
ATOM 668 O O . ASP A 1 84 ? 5.020 -1.993 2.890 1.00 82.75 84 ASP A O 1
ATOM 672 N N . LYS A 1 85 ? 5.184 -0.007 1.870 1.00 83.38 85 LYS A N 1
ATOM 673 C CA . LYS A 1 85 ? 4.299 0.689 2.822 1.00 83.38 85 LYS A CA 1
ATOM 674 C C . LYS A 1 85 ? 2.880 0.118 2.842 1.00 83.38 85 LYS A C 1
ATOM 676 O O . LYS A 1 85 ? 2.264 0.047 3.902 1.00 83.38 85 LYS A O 1
ATOM 681 N N . VAL A 1 86 ? 2.332 -0.283 1.693 1.00 82.31 86 VAL A N 1
ATOM 682 C CA . VAL A 1 86 ? 1.002 -0.919 1.627 1.00 82.31 86 VAL A CA 1
ATOM 683 C C . VAL A 1 86 ? 1.005 -2.268 2.353 1.00 82.31 86 VAL A C 1
ATOM 685 O O . VAL A 1 86 ? 0.024 -2.607 3.019 1.00 82.31 86 VAL A O 1
ATOM 688 N N . VAL A 1 87 ? 2.100 -3.028 2.268 1.00 82.56 87 VAL A N 1
ATOM 689 C CA . VAL A 1 87 ? 2.280 -4.265 3.044 1.00 82.56 87 VAL A CA 1
ATOM 690 C C . VAL A 1 87 ? 2.315 -3.965 4.546 1.00 82.56 87 VAL A C 1
ATOM 692 O O . VAL A 1 87 ? 1.621 -4.638 5.311 1.00 82.56 87 VAL A O 1
ATOM 695 N N . ASP A 1 88 ? 3.028 -2.918 4.966 1.00 80.25 88 ASP A N 1
ATOM 696 C CA . ASP A 1 88 ? 3.055 -2.487 6.369 1.00 80.25 88 ASP A CA 1
ATOM 697 C C . ASP A 1 88 ? 1.670 -2.065 6.880 1.00 80.25 88 ASP A C 1
ATOM 699 O O . ASP A 1 88 ? 1.282 -2.429 7.990 1.00 80.25 88 ASP A O 1
ATOM 703 N N . VAL A 1 89 ? 0.874 -1.364 6.066 1.00 78.56 89 VAL A N 1
ATOM 704 C CA . VAL A 1 89 ? -0.506 -0.992 6.426 1.00 78.56 89 VAL A CA 1
ATOM 705 C C . VAL A 1 89 ? -1.387 -2.228 6.607 1.00 78.56 89 VAL A C 1
ATOM 707 O O . VAL A 1 89 ? -2.108 -2.315 7.600 1.00 78.56 89 VAL A O 1
ATOM 710 N N . LYS A 1 90 ? -1.301 -3.227 5.716 1.00 80.31 90 LYS A N 1
ATOM 711 C CA . LYS A 1 90 ? -2.036 -4.497 5.884 1.00 80.31 90 LYS A CA 1
ATOM 712 C C . LYS A 1 90 ? -1.653 -5.221 7.175 1.00 80.31 90 LYS A C 1
ATOM 714 O O . LYS A 1 90 ? -2.498 -5.839 7.815 1.00 80.31 90 LYS A O 1
ATOM 719 N N . LYS A 1 91 ? -0.396 -5.110 7.607 1.00 85.19 91 LYS A N 1
ATOM 720 C CA . LYS A 1 91 ? 0.070 -5.684 8.877 1.00 85.19 91 LYS A CA 1
ATOM 721 C C . LYS A 1 91 ? -0.570 -5.024 10.109 1.00 85.19 91 LYS A C 1
ATOM 723 O O . LYS A 1 91 ? -0.608 -5.649 11.167 1.00 85.19 91 LYS A O 1
ATOM 728 N N . LEU A 1 92 ? -1.093 -3.802 9.991 1.00 86.94 92 LEU A N 1
ATOM 729 C CA . LEU A 1 92 ? -1.784 -3.098 11.079 1.00 86.94 92 LEU A CA 1
ATOM 730 C C . LEU A 1 92 ? -3.262 -3.489 11.220 1.00 86.94 92 LEU A C 1
ATOM 732 O O . LEU A 1 92 ? -3.853 -3.249 12.271 1.00 86.94 92 LEU A O 1
ATOM 736 N N . GLU A 1 93 ? -3.861 -4.125 10.213 1.00 90.50 93 GLU A N 1
ATOM 737 C CA . GLU A 1 93 ? -5.276 -4.515 10.230 1.00 90.50 93 GLU A CA 1
ATOM 738 C C . GLU A 1 93 ? -5.640 -5.449 11.409 1.00 90.50 93 GLU A C 1
ATOM 740 O O . GLU A 1 93 ? -6.604 -5.152 12.123 1.00 90.50 93 GLU A O 1
ATOM 745 N N . PRO A 1 94 ? -4.859 -6.503 11.738 1.00 90.38 94 PRO A N 1
ATO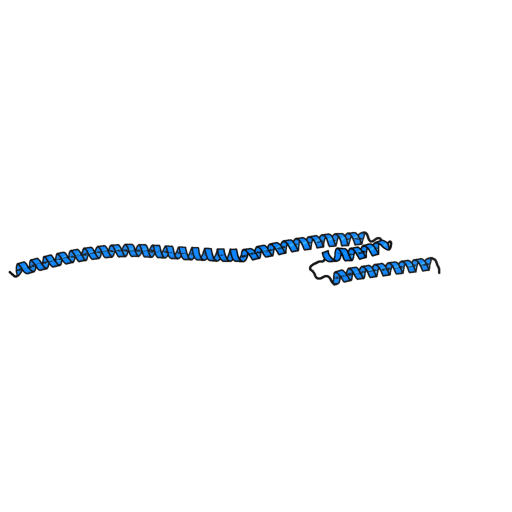M 746 C CA . PRO A 1 94 ? -5.133 -7.331 12.915 1.00 90.38 94 PRO A CA 1
ATOM 747 C C . PRO A 1 94 ? -5.044 -6.555 14.234 1.00 90.38 94 PRO A C 1
ATOM 749 O O . PRO A 1 94 ? -5.788 -6.844 15.169 1.00 90.38 94 PRO A O 1
ATOM 752 N N . PHE A 1 95 ? -4.150 -5.564 14.316 1.00 89.56 95 PHE A N 1
ATOM 753 C CA . PHE A 1 95 ? -3.995 -4.728 15.506 1.00 89.56 95 PHE A CA 1
ATOM 754 C C . PHE A 1 95 ? -5.209 -3.816 15.712 1.00 89.56 95 PHE A C 1
ATOM 756 O O . PHE A 1 95 ? -5.707 -3.707 16.831 1.00 89.56 95 PHE A O 1
ATOM 763 N N . LEU A 1 96 ? -5.729 -3.213 14.637 1.00 91.75 96 LEU A N 1
ATOM 764 C CA . LEU A 1 96 ? -6.961 -2.419 14.690 1.00 91.75 96 LEU A CA 1
ATOM 765 C C . LEU A 1 96 ? -8.149 -3.270 15.144 1.00 91.75 96 LEU A C 1
ATOM 767 O O . LEU A 1 96 ? -8.863 -2.880 16.065 1.00 91.75 96 LEU A O 1
ATOM 771 N N . LYS A 1 97 ? -8.288 -4.479 14.595 1.00 93.94 97 LYS A N 1
ATOM 772 C CA . LYS A 1 97 ? -9.347 -5.415 14.991 1.00 93.94 97 LYS A CA 1
ATOM 773 C C . LYS A 1 97 ? -9.238 -5.846 16.459 1.00 93.94 97 LYS A C 1
ATOM 775 O O . LYS A 1 97 ? -10.244 -5.950 17.157 1.00 93.94 97 LYS A O 1
ATOM 780 N N . ALA A 1 98 ? -8.020 -6.082 16.950 1.00 93.94 98 ALA A N 1
ATOM 781 C CA . ALA A 1 98 ? -7.785 -6.397 18.359 1.00 93.94 98 ALA A CA 1
ATOM 782 C C . ALA A 1 98 ? -8.140 -5.216 19.278 1.00 93.94 98 ALA A C 1
ATOM 784 O O . ALA A 1 98 ? -8.714 -5.424 20.347 1.00 93.94 98 ALA A O 1
ATOM 785 N N . LYS A 1 99 ? -7.840 -3.983 18.850 1.00 94.88 99 LYS A N 1
ATOM 786 C CA . LYS A 1 99 ? -8.211 -2.764 19.575 1.00 94.88 99 LYS A CA 1
ATOM 787 C C . LYS A 1 99 ? -9.731 -2.599 19.665 1.00 94.88 99 LYS A C 1
ATOM 789 O O . LYS A 1 99 ? -10.235 -2.385 20.760 1.00 94.88 99 LYS A O 1
ATOM 794 N N . GLU A 1 100 ? -10.455 -2.766 18.560 1.00 95.44 100 GLU A N 1
ATOM 795 C CA . GLU A 1 100 ? -11.926 -2.705 18.546 1.00 95.44 100 GLU A CA 1
ATOM 796 C C . GLU A 1 100 ? -12.553 -3.736 19.493 1.00 95.44 100 GLU A C 1
ATOM 798 O O . GLU A 1 100 ? -13.486 -3.425 20.233 1.00 95.44 100 GLU A O 1
ATOM 803 N N . HIS A 1 101 ? -12.013 -4.960 19.519 1.00 96.62 101 HIS A N 1
ATOM 804 C CA . HIS A 1 101 ? -12.488 -5.990 20.440 1.00 96.62 101 HIS A CA 1
ATOM 805 C C . HIS A 1 101 ? -12.228 -5.621 21.906 1.00 96.62 101 HIS A C 1
ATOM 807 O O . HIS A 1 101 ? -13.099 -5.813 22.753 1.00 96.62 101 HIS A O 1
ATOM 813 N N . LEU A 1 102 ? -11.052 -5.064 22.210 1.00 96.31 102 LEU A N 1
ATOM 814 C CA . LEU A 1 102 ? -10.722 -4.603 23.557 1.00 96.31 102 LEU A CA 1
ATOM 815 C C . LEU A 1 102 ? -11.662 -3.482 24.019 1.00 96.31 102 LEU A C 1
ATOM 817 O O . LEU A 1 102 ? -12.126 -3.517 25.159 1.00 96.31 102 LEU A O 1
ATOM 821 N N . ASP A 1 103 ? -11.961 -2.522 23.143 1.00 96.38 103 ASP A N 1
ATOM 822 C CA . ASP A 1 103 ? -12.876 -1.420 23.443 1.00 96.38 103 ASP A CA 1
ATOM 823 C C . ASP A 1 103 ? -14.285 -1.950 23.767 1.00 96.38 103 ASP A C 1
ATOM 825 O O . ASP A 1 103 ? -14.874 -1.545 24.771 1.00 96.38 103 ASP A O 1
ATOM 829 N N . LEU A 1 104 ? -14.777 -2.934 23.005 1.00 96.88 104 LEU A N 1
ATOM 830 C CA . LEU A 1 104 ? -16.068 -3.588 23.255 1.00 96.88 104 LEU A CA 1
ATOM 831 C C . LEU A 1 104 ? -16.100 -4.357 24.588 1.00 96.88 104 LEU A C 1
ATOM 833 O O . LEU A 1 104 ? -17.068 -4.272 25.346 1.00 96.88 104 LEU A O 1
ATOM 837 N N . VAL A 1 105 ? -15.025 -5.076 24.921 1.00 96.06 105 VAL A N 1
ATOM 838 C CA . VAL A 1 105 ? -14.911 -5.777 26.212 1.00 96.06 105 VAL A CA 1
ATOM 839 C C . VAL A 1 105 ? -14.884 -4.785 27.379 1.00 96.06 105 VAL A C 1
ATOM 841 O O . VAL A 1 105 ? -15.457 -5.047 28.440 1.00 96.06 105 VAL A O 1
ATOM 844 N N . LEU A 1 106 ? -14.238 -3.627 27.212 1.00 95.81 106 LEU A N 1
ATOM 845 C CA . LEU A 1 106 ? -14.198 -2.585 28.239 1.00 95.81 106 LEU A CA 1
ATOM 846 C C . LEU A 1 106 ? -15.568 -1.940 28.469 1.00 95.81 106 LEU A C 1
ATOM 848 O O . LEU A 1 106 ? -15.906 -1.662 29.624 1.00 95.81 106 LEU A O 1
ATOM 852 N N . THR A 1 107 ? -16.358 -1.716 27.415 1.00 95.56 107 THR A N 1
ATOM 853 C CA . THR A 1 107 ? -17.727 -1.196 27.549 1.00 95.56 107 THR A CA 1
ATOM 854 C C . THR A 1 107 ? -18.643 -2.207 28.228 1.00 95.56 107 THR A C 1
ATOM 856 O O . THR A 1 107 ? -19.284 -1.860 29.217 1.00 95.56 107 THR A O 1
ATOM 859 N N . GLU A 1 108 ? -18.611 -3.474 27.808 1.00 95.38 108 GLU A N 1
ATOM 860 C CA . GLU A 1 108 ? -19.427 -4.536 28.415 1.00 95.38 108 GLU A CA 1
ATOM 861 C C . GLU A 1 108 ? -19.077 -4.732 29.901 1.00 95.38 108 GLU A C 1
ATOM 863 O O . GLU A 1 108 ? -19.945 -4.858 30.766 1.00 95.38 108 GLU A O 1
ATOM 868 N N . LYS A 1 109 ? -17.781 -4.709 30.238 1.00 95.38 109 LYS A N 1
ATOM 869 C CA . LYS A 1 109 ? -17.337 -4.799 31.632 1.00 95.38 109 LYS A CA 1
ATOM 870 C C . LYS A 1 109 ? -17.849 -3.623 32.464 1.00 95.38 109 LYS A C 1
ATOM 872 O O . LYS A 1 109 ? -18.207 -3.824 33.622 1.00 95.38 109 LYS A O 1
ATOM 877 N N . ARG A 1 110 ? -17.857 -2.408 31.910 1.00 95.19 110 ARG A N 1
ATOM 878 C CA . ARG A 1 110 ? -18.366 -1.216 32.603 1.00 95.19 110 ARG A CA 1
ATOM 879 C C . ARG A 1 110 ? -19.853 -1.361 32.919 1.00 95.19 110 ARG A C 1
ATOM 881 O O . ARG A 1 110 ? -20.237 -1.101 34.053 1.00 95.19 110 ARG A O 1
ATOM 888 N N . GLU A 1 111 ? -20.651 -1.810 31.956 1.00 95.06 111 GLU A N 1
ATOM 889 C CA . GLU A 1 111 ? -22.088 -2.055 32.136 1.00 95.06 111 GLU A CA 1
ATOM 890 C C . GLU A 1 111 ? -22.340 -3.087 33.242 1.00 95.06 111 GLU A C 1
ATOM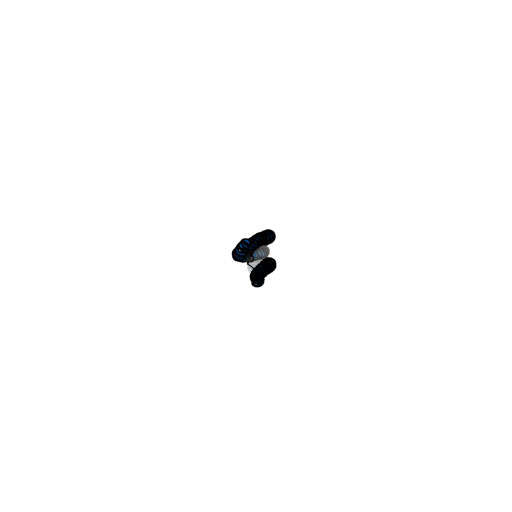 892 O O . GLU A 1 111 ? -23.077 -2.821 34.188 1.00 95.06 111 GLU A O 1
ATOM 897 N N . LYS A 1 112 ? -21.619 -4.215 33.211 1.00 94.88 112 LYS A N 1
ATOM 898 C CA . LYS A 1 112 ? -21.707 -5.252 34.253 1.00 94.88 112 LYS A CA 1
ATOM 899 C C . LYS A 1 112 ? -21.321 -4.750 35.645 1.00 94.88 112 LYS A C 1
ATOM 901 O O . LYS A 1 112 ? -21.890 -5.193 36.641 1.00 94.88 112 LYS A O 1
ATOM 906 N N . VAL A 1 113 ? -20.337 -3.855 35.745 1.00 95.19 113 VAL A N 1
ATOM 907 C CA . VAL A 1 113 ? -19.948 -3.246 37.030 1.00 95.19 113 VAL A CA 1
ATOM 908 C C . VAL A 1 113 ? -21.073 -2.371 37.581 1.00 95.19 113 VAL A C 1
ATOM 910 O O . VAL A 1 113 ? -21.332 -2.415 38.784 1.00 95.19 113 VAL A O 1
ATOM 913 N N . GLU A 1 114 ? -21.764 -1.626 36.720 1.00 95.00 114 GLU A N 1
ATOM 914 C CA . GLU A 1 114 ? -22.910 -0.810 37.122 1.00 95.00 114 GLU A CA 1
ATOM 915 C C . GLU A 1 114 ? -24.072 -1.691 37.611 1.00 95.00 114 GLU A C 1
ATOM 917 O O . GLU A 1 114 ? -24.603 -1.475 38.701 1.00 95.00 114 GLU A O 1
ATOM 922 N N . GLU A 1 115 ? -24.398 -2.763 36.882 1.00 95.06 115 GLU A N 1
ATOM 923 C CA . GLU A 1 115 ? -25.421 -3.737 37.294 1.00 95.06 115 GLU A CA 1
ATOM 924 C C . GLU A 1 115 ? -25.095 -4.404 38.639 1.00 95.06 115 GLU A C 1
ATOM 926 O O . GLU A 1 115 ? -25.959 -4.529 39.516 1.00 95.06 115 GLU A O 1
ATOM 931 N N . LEU A 1 116 ? -23.835 -4.807 38.845 1.00 94.94 116 LEU A N 1
ATOM 932 C CA . LEU A 1 116 ? -23.376 -5.373 40.116 1.00 94.94 116 LEU A CA 1
ATOM 933 C C . LEU A 1 116 ? -23.483 -4.365 41.264 1.00 94.94 116 LEU A C 1
ATOM 935 O O . LEU A 1 116 ? -23.834 -4.753 42.381 1.00 94.94 116 LEU A O 1
ATOM 939 N N . SER A 1 117 ? -23.211 -3.085 41.001 1.00 95.00 117 SER A N 1
ATOM 940 C CA . SER A 1 117 ? -23.361 -2.005 41.979 1.00 95.00 117 SER A CA 1
ATOM 941 C C . SER A 1 117 ? -24.817 -1.863 42.430 1.00 95.00 117 SER A C 1
ATOM 943 O O . SER A 1 117 ? -25.104 -1.920 43.630 1.00 95.00 117 SER A O 1
ATOM 945 N N . VAL A 1 118 ? -25.752 -1.796 41.476 1.00 96.38 118 VAL A N 1
ATOM 946 C CA . VAL A 1 118 ? -27.195 -1.729 41.755 1.00 96.38 118 VAL A CA 1
ATOM 947 C C . VAL A 1 118 ? -27.655 -2.957 42.544 1.00 96.38 118 VAL A C 1
ATOM 949 O O . VAL A 1 118 ? -28.307 -2.830 43.582 1.00 96.38 118 VAL A O 1
ATOM 952 N N . THR A 1 119 ? -27.251 -4.153 42.112 1.00 95.94 119 THR A N 1
ATOM 953 C CA . THR A 1 119 ? -27.638 -5.414 42.765 1.00 95.94 119 THR A CA 1
ATOM 954 C C . THR A 1 119 ? -27.099 -5.500 44.196 1.00 95.94 119 THR A C 1
ATOM 956 O O . THR A 1 119 ? -27.805 -5.927 45.112 1.00 95.94 119 THR A O 1
ATOM 959 N N . SER A 1 120 ? -25.859 -5.055 44.415 1.00 95.31 120 SER A N 1
ATOM 960 C CA . SER A 1 120 ? -25.234 -4.984 45.740 1.00 95.31 120 SER A CA 1
ATOM 961 C C . SER A 1 120 ? -25.989 -4.036 46.676 1.00 95.31 120 SER A C 1
ATOM 963 O O . SER A 1 120 ? -26.248 -4.375 47.836 1.00 95.31 120 SER A O 1
ATOM 965 N N . GLN A 1 121 ? -26.411 -2.877 46.164 1.00 96.62 121 GLN A N 1
ATOM 966 C CA . GLN A 1 121 ? -27.202 -1.915 46.923 1.00 96.62 121 GLN A CA 1
ATOM 967 C C . GLN A 1 121 ? -28.560 -2.507 47.327 1.00 96.62 121 GLN A C 1
ATOM 969 O O . GLN A 1 121 ? -28.913 -2.482 48.509 1.00 96.62 121 GLN A O 1
ATOM 974 N N . SER A 1 122 ? -29.281 -3.137 46.394 1.00 96.31 122 SER A N 1
ATOM 975 C CA . SER A 1 122 ? -30.553 -3.807 46.697 1.00 96.31 122 SER A CA 1
ATOM 976 C C . SER A 1 122 ? -30.394 -4.951 47.706 1.00 96.31 122 SER A C 1
ATOM 978 O O . SER A 1 122 ? -31.221 -5.110 48.607 1.00 96.31 122 SER A O 1
ATOM 980 N N . LEU A 1 123 ? -29.310 -5.730 47.616 1.00 96.25 123 LEU A N 1
ATOM 981 C CA . LEU A 1 123 ? -29.009 -6.794 48.577 1.00 96.25 123 LEU A CA 1
ATOM 982 C C . LEU A 1 123 ? -28.786 -6.239 49.991 1.00 96.25 123 LEU A C 1
ATOM 984 O O . LEU A 1 123 ? -29.253 -6.826 50.973 1.00 96.25 123 LEU A O 1
ATOM 988 N N . LYS A 1 124 ? -28.091 -5.103 50.110 1.00 96.62 124 LYS A N 1
ATOM 989 C CA . LYS A 1 124 ? -27.866 -4.426 51.393 1.00 96.62 124 LYS A CA 1
ATOM 990 C C . LYS A 1 124 ? -29.188 -3.996 52.029 1.00 96.62 124 LYS A C 1
ATOM 992 O O . LYS A 1 124 ? -29.400 -4.248 53.214 1.00 96.62 124 LYS A O 1
ATOM 997 N N . GLU A 1 125 ? -30.094 -3.421 51.243 1.00 97.00 125 GLU A N 1
ATOM 998 C CA . GLU A 1 125 ? -31.429 -3.023 51.702 1.00 97.00 125 GLU A CA 1
ATOM 999 C C . GLU A 1 125 ? -32.276 -4.224 52.143 1.00 97.00 125 GLU A C 1
ATOM 1001 O O . GLU A 1 125 ? -32.887 -4.200 53.215 1.00 97.00 125 GLU A O 1
ATOM 1006 N N . ALA A 1 126 ? -32.276 -5.310 51.363 1.00 96.44 126 ALA A N 1
ATOM 1007 C CA . ALA A 1 126 ? -32.976 -6.542 51.721 1.00 96.44 126 ALA A CA 1
ATOM 1008 C C . ALA A 1 126 ? -32.444 -7.141 53.035 1.00 96.44 126 ALA A C 1
ATOM 1010 O O . ALA A 1 126 ? -33.225 -7.565 53.889 1.00 96.44 126 ALA A O 1
ATOM 1011 N N . LYS A 1 127 ? -31.120 -7.123 53.240 1.00 97.25 127 LYS A N 1
ATOM 1012 C CA . LYS A 1 127 ? -30.485 -7.603 54.475 1.00 97.25 127 LYS A CA 1
ATOM 1013 C C . LYS A 1 127 ? -30.939 -6.812 55.704 1.00 97.25 127 LYS A C 1
ATOM 1015 O O . LYS A 1 127 ? -31.173 -7.419 56.749 1.00 97.25 127 LYS A O 1
ATOM 1020 N N . GLU A 1 128 ? -31.090 -5.494 55.593 1.00 97.12 128 GLU A N 1
ATOM 1021 C CA . GLU A 1 128 ? -31.608 -4.672 56.694 1.00 97.12 128 GLU A CA 1
ATOM 1022 C C . GLU A 1 128 ? -33.086 -4.964 56.990 1.00 97.12 128 GLU A C 1
ATOM 1024 O O . GLU A 1 128 ? -33.446 -5.160 58.152 1.00 97.12 128 GLU A O 1
ATOM 1029 N N . LYS A 1 129 ? -33.931 -5.128 55.963 1.00 96.75 129 LYS A N 1
ATOM 1030 C CA . LYS A 1 129 ? -35.337 -5.538 56.153 1.00 96.75 129 LYS A CA 1
ATOM 1031 C C . LYS A 1 129 ? -35.457 -6.898 56.850 1.00 96.75 129 LYS A C 1
ATOM 1033 O O . LYS A 1 129 ? -36.278 -7.065 57.747 1.00 96.75 129 LYS A O 1
ATOM 1038 N N . VAL A 1 130 ? -34.607 -7.865 56.496 1.00 96.69 130 VAL A N 1
ATOM 1039 C CA . VAL A 1 130 ? -34.578 -9.182 57.159 1.00 96.69 130 VAL A CA 1
ATOM 1040 C C . VAL A 1 130 ? -34.209 -9.064 58.640 1.00 96.69 130 VAL A C 1
ATOM 1042 O O . VAL A 1 130 ? -34.803 -9.758 59.468 1.00 96.69 130 VAL A O 1
ATOM 1045 N N . LYS A 1 131 ? -33.264 -8.186 59.007 1.00 97.06 131 LYS A N 1
ATOM 1046 C CA . LYS A 1 131 ? -32.936 -7.933 60.421 1.00 97.06 131 LYS A CA 1
ATOM 1047 C C . LYS A 1 131 ? -34.128 -7.350 61.181 1.00 97.06 131 LYS A C 1
ATOM 1049 O O . LYS A 1 131 ? -34.414 -7.818 62.279 1.00 97.06 131 LYS A O 1
ATOM 1054 N N . GLN A 1 132 ? -34.838 -6.387 60.590 1.00 97.38 132 GLN A N 1
ATOM 1055 C CA . GLN A 1 132 ? -36.037 -5.787 61.191 1.00 97.38 132 GLN A CA 1
ATOM 1056 C C . GLN A 1 132 ? -37.145 -6.824 61.413 1.00 97.38 132 GLN A C 1
ATOM 1058 O O . GLN A 1 132 ? -37.697 -6.911 62.507 1.00 97.38 132 GLN A O 1
ATOM 1063 N N . LEU A 1 133 ? -37.423 -7.667 60.412 1.00 96.44 133 LEU A N 1
ATOM 1064 C CA . LEU A 1 133 ? -38.412 -8.743 60.531 1.00 96.44 133 LEU A CA 1
ATOM 1065 C C . LEU A 1 133 ? -38.031 -9.774 61.597 1.00 96.44 133 LEU A C 1
ATOM 1067 O O . LEU A 1 133 ? -38.901 -10.269 62.310 1.00 96.44 133 LEU A O 1
ATOM 1071 N N . ARG A 1 134 ? -36.738 -10.095 61.731 1.00 96.12 134 ARG A N 1
ATOM 1072 C CA . ARG A 1 134 ? -36.261 -10.993 62.790 1.00 96.12 134 ARG A CA 1
ATOM 1073 C C . ARG A 1 134 ? -36.513 -10.391 64.174 1.00 96.12 134 ARG A C 1
ATOM 1075 O O . ARG A 1 134 ? -37.081 -11.078 65.012 1.00 96.12 134 ARG A O 1
ATOM 1082 N N . ALA A 1 135 ? -36.186 -9.113 64.369 1.00 96.56 135 ALA A N 1
ATOM 1083 C CA . ALA A 1 135 ? -36.444 -8.413 65.626 1.00 96.56 135 ALA A CA 1
ATOM 1084 C C . ALA A 1 135 ? -37.943 -8.364 65.979 1.00 96.56 135 ALA A C 1
ATOM 1086 O O . ALA A 1 135 ? -38.309 -8.629 67.120 1.00 96.56 135 ALA A O 1
ATOM 1087 N N . LEU A 1 136 ? -38.814 -8.091 64.998 1.00 96.50 136 LEU A N 1
ATOM 1088 C CA . LEU A 1 136 ? -40.270 -8.114 65.191 1.00 96.50 136 LEU A CA 1
ATOM 1089 C C . LEU A 1 136 ? -40.782 -9.500 65.587 1.00 96.50 136 LEU A C 1
ATOM 1091 O O . LEU A 1 136 ? -41.592 -9.619 66.499 1.00 96.50 136 LEU A O 1
ATOM 1095 N N . ARG A 1 137 ? -40.296 -10.552 64.923 1.00 96.00 137 ARG A N 1
ATOM 1096 C CA . ARG A 1 137 ? -40.670 -11.933 65.246 1.00 96.00 137 ARG A CA 1
ATOM 1097 C C . ARG A 1 137 ? -40.232 -12.323 66.658 1.00 96.00 137 ARG A C 1
ATOM 1099 O O . ARG A 1 137 ? -41.004 -12.962 67.365 1.00 96.00 137 ARG A O 1
ATOM 1106 N N . ASP A 1 138 ? -39.028 -11.939 67.071 1.00 96.06 138 ASP A N 1
ATOM 1107 C CA . ASP A 1 138 ? -38.532 -12.232 68.418 1.00 96.06 138 ASP A CA 1
ATOM 1108 C C . ASP A 1 138 ? -39.341 -11.472 69.491 1.00 96.06 138 ASP A C 1
ATOM 1110 O O . ASP A 1 138 ? -39.670 -12.045 70.529 1.00 96.06 138 ASP A O 1
ATOM 1114 N N . ALA A 1 139 ? -39.740 -10.223 69.217 1.00 95.62 139 ALA A N 1
ATOM 1115 C CA . ALA A 1 139 ? -40.626 -9.450 70.090 1.00 95.62 139 ALA A CA 1
ATOM 1116 C C . ALA A 1 139 ? -42.027 -10.076 70.203 1.00 95.62 139 ALA A C 1
ATOM 1118 O O . ALA A 1 139 ? -42.505 -10.296 71.312 1.00 95.62 139 ALA A O 1
ATOM 1119 N N . ALA A 1 140 ? -42.645 -10.430 69.071 1.00 94.69 140 ALA A N 1
ATOM 1120 C CA . ALA A 1 140 ? -43.959 -11.071 69.043 1.00 94.69 140 ALA A CA 1
ATOM 1121 C C . ALA A 1 140 ? -43.953 -12.421 69.774 1.00 94.69 140 ALA A C 1
ATOM 1123 O O . ALA A 1 140 ? -44.886 -12.732 70.505 1.00 94.69 140 ALA A O 1
ATOM 1124 N N . LYS A 1 141 ? -42.881 -13.214 69.632 1.00 95.44 141 LYS A N 1
ATOM 1125 C CA . LYS A 1 141 ? -42.738 -14.480 70.362 1.00 95.44 141 LYS A CA 1
ATOM 1126 C C . LYS A 1 141 ? -42.737 -14.262 71.879 1.00 95.44 141 LYS A C 1
ATOM 1128 O O . LYS A 1 141 ? -43.422 -14.986 72.590 1.00 95.44 141 LYS A O 1
ATOM 1133 N N . LYS A 1 142 ? -41.999 -13.258 72.360 1.00 94.69 142 LYS A N 1
ATOM 1134 C CA . LYS A 1 142 ? -41.954 -12.913 73.786 1.00 94.69 142 LYS A CA 1
ATOM 1135 C C . LYS A 1 142 ? -43.317 -12.447 74.308 1.00 94.69 142 LYS A C 1
ATOM 1137 O O . LYS A 1 142 ? -43.692 -12.796 75.419 1.00 94.69 142 LYS A O 1
ATOM 1142 N N . GLU A 1 143 ? -44.051 -11.678 73.508 1.00 92.81 143 GLU A N 1
ATOM 1143 C CA . GLU A 1 143 ? -45.394 -11.206 73.860 1.00 92.81 143 GLU A CA 1
ATOM 1144 C C . GLU A 1 143 ? -46.400 -12.368 73.950 1.00 92.81 143 GLU A C 1
ATOM 1146 O O . GLU A 1 143 ? -47.190 -12.426 74.888 1.00 92.81 143 GLU A O 1
ATOM 1151 N N . VAL A 1 144 ? -46.321 -13.342 73.035 1.00 93.25 144 VAL A N 1
ATOM 1152 C CA . VAL A 1 144 ? -47.123 -14.578 73.098 1.00 93.25 144 VAL A CA 1
ATOM 1153 C C . VAL A 1 144 ? -46.804 -15.388 74.357 1.00 93.25 144 VAL A C 1
ATOM 1155 O O . VAL A 1 144 ? -47.732 -15.764 75.066 1.00 93.25 144 VAL A O 1
ATOM 1158 N N . GLU A 1 145 ? -45.521 -15.603 74.675 1.00 93.25 145 GLU A N 1
ATOM 1159 C CA . GLU A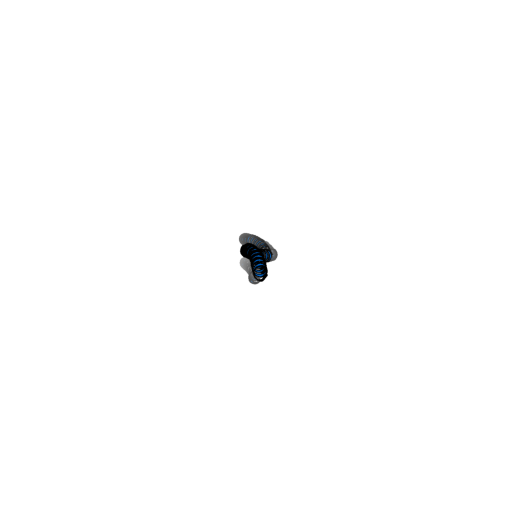 1 145 ? -45.105 -16.295 75.909 1.00 93.25 145 GLU A CA 1
ATOM 1160 C C . GLU A 1 145 ? -45.633 -15.576 77.170 1.00 93.25 145 GLU A C 1
ATOM 1162 O O . GLU A 1 145 ? -46.088 -16.219 78.118 1.00 93.25 145 GLU A O 1
ATOM 1167 N N . GLU A 1 146 ? -45.633 -14.237 77.181 1.00 90.56 146 GLU A N 1
ATOM 1168 C CA . GLU A 1 146 ? -46.196 -13.450 78.282 1.00 90.56 146 GLU A CA 1
ATOM 1169 C C . GLU A 1 146 ? -47.717 -13.640 78.392 1.00 90.56 146 GLU A C 1
ATOM 1171 O O . GLU A 1 146 ? -48.224 -13.894 79.486 1.00 90.56 146 GLU A O 1
ATOM 1176 N N . ILE A 1 147 ? -48.452 -13.570 77.279 1.00 91.88 147 ILE A N 1
ATOM 1177 C CA . ILE A 1 147 ? -49.906 -13.786 77.263 1.00 91.88 147 ILE A CA 1
ATOM 1178 C C . ILE A 1 147 ? -50.256 -15.203 77.738 1.00 91.88 147 ILE A C 1
ATOM 1180 O O . ILE A 1 147 ? -51.113 -15.340 78.609 1.00 91.88 147 ILE A O 1
ATOM 1184 N N . GLU A 1 148 ? -49.579 -16.242 77.238 1.00 88.88 148 GLU A N 1
ATOM 1185 C CA . GLU A 1 148 ? -49.798 -17.637 77.658 1.00 88.88 148 GLU A CA 1
ATOM 1186 C C . GLU A 1 148 ? -49.585 -17.818 79.170 1.00 88.88 148 GLU A C 1
ATOM 1188 O O . GLU A 1 148 ? -50.392 -18.467 79.844 1.00 88.88 148 GLU A O 1
ATOM 1193 N N . SER A 1 149 ? -48.550 -17.180 79.732 1.00 84.75 149 SER A N 1
ATOM 1194 C CA . SER A 1 149 ? -48.275 -17.227 81.175 1.00 84.75 149 SER A CA 1
ATOM 1195 C C . SER A 1 149 ? -49.383 -16.573 82.011 1.00 84.75 149 SER A C 1
ATOM 1197 O O . SER A 1 149 ? -49.772 -17.098 83.056 1.00 84.75 149 SER A O 1
ATOM 1199 N N . ARG A 1 150 ? -49.946 -15.456 81.530 1.00 88.00 150 ARG A N 1
ATOM 1200 C CA . ARG A 1 150 ? -51.042 -14.738 82.199 1.00 88.00 150 ARG A CA 1
ATOM 1201 C C . ARG A 1 150 ? -52.356 -15.505 82.120 1.00 88.00 150 ARG A C 1
ATOM 1203 O O . ARG A 1 150 ? -53.104 -15.486 83.090 1.00 88.00 150 ARG A O 1
ATOM 1210 N N . VAL A 1 151 ? -52.625 -16.179 80.999 1.00 84.00 151 VAL A N 1
ATOM 1211 C CA . VAL A 1 151 ? -53.808 -17.043 80.839 1.00 84.00 151 VAL A CA 1
ATOM 1212 C C . VAL A 1 151 ? -53.734 -18.229 81.798 1.00 84.00 151 VAL A C 1
ATOM 1214 O O . VAL A 1 151 ? -54.686 -18.471 82.530 1.00 84.00 151 VAL A O 1
ATOM 1217 N N . SER A 1 152 ? -52.577 -18.890 81.883 1.00 80.62 152 SER A N 1
ATOM 1218 C CA . SER A 1 152 ? -52.382 -20.045 82.774 1.00 80.62 152 SER A CA 1
ATOM 1219 C C . SER A 1 152 ? -52.546 -19.672 84.254 1.00 80.62 152 SER A C 1
ATOM 1221 O O . SER A 1 152 ? -53.119 -20.427 85.026 1.00 80.62 152 SER A O 1
ATOM 1223 N N . SER A 1 153 ? -52.103 -18.472 84.644 1.00 74.94 153 SER A N 1
ATOM 1224 C CA . SER A 1 153 ? -52.281 -17.923 85.997 1.00 74.94 153 SER A CA 1
ATOM 1225 C C . SER A 1 153 ? -53.733 -17.567 86.354 1.00 74.94 153 SER A C 1
ATOM 1227 O O . SER A 1 153 ? -54.007 -17.330 87.528 1.00 74.94 153 SER A O 1
ATOM 1229 N N . ALA A 1 154 ? -54.628 -17.426 85.374 1.00 71.69 154 ALA A N 1
ATOM 1230 C CA . ALA A 1 154 ? -56.020 -17.031 85.593 1.00 71.69 154 ALA A CA 1
ATOM 1231 C C . ALA A 1 154 ? -56.994 -18.225 85.602 1.00 71.69 154 ALA A C 1
ATOM 1233 O O . ALA A 1 154 ? -58.163 -18.041 85.940 1.00 71.69 154 ALA A O 1
ATOM 1234 N N . GLU A 1 155 ? -56.529 -19.417 85.212 1.00 61.34 155 GLU A N 1
ATOM 1235 C CA . GLU A 1 155 ? -57.302 -20.669 85.195 1.00 61.34 155 GLU A CA 1
ATOM 1236 C C . GLU A 1 155 ? -57.045 -21.575 86.424 1.00 61.34 155 GLU A C 1
ATOM 1238 O O . GLU A 1 155 ? -57.727 -22.592 86.563 1.00 61.34 155 GLU A O 1
ATOM 1243 N N . GLU A 1 156 ? -56.123 -21.203 87.328 1.00 48.59 156 GLU A N 1
ATOM 1244 C CA . GLU A 1 156 ? -55.959 -21.779 88.686 1.00 48.59 156 GLU A CA 1
ATOM 1245 C C . GLU A 1 156 ? -56.859 -21.091 89.727 1.00 48.59 156 GLU A C 1
ATOM 1247 O O . GLU A 1 156 ? -57.418 -21.817 90.585 1.00 48.59 156 GLU A O 1
#

Foldseek 3Di:
DDPVVVVVVLVVVLVVLVVVLVVVVVVVVVPDDPQAPLVCLVVNVVSVVVNVVSVDPCVVVVVVVVVVNVVRVVVNVVVVVVVVVVVVVVVCVVVVVVVVVVVVVVVVVVVVVVVVVVVVVVVVVVVVVVVVVVVVVVVVVVVVVVVVVVVVVVVD

pLDDT: mean 88.04, std 8.69, range [48.59, 97.38]